Protein AF-A0A7C6WMA6-F1 (afdb_monomer_lite)

Structure (mmCIF, N/CA/C/O backbone):
data_AF-A0A7C6WMA6-F1
#
_entry.id   AF-A0A7C6WMA6-F1
#
loop_
_atom_site.group_PDB
_atom_site.id
_atom_site.type_symbol
_atom_site.label_atom_id
_atom_site.label_alt_id
_atom_site.label_comp_id
_atom_site.label_asym_id
_atom_site.label_entity_id
_atom_site.label_seq_id
_atom_site.pdbx_PDB_ins_code
_atom_site.Cartn_x
_atom_site.Cartn_y
_atom_site.Cartn_z
_atom_site.occupancy
_atom_site.B_iso_or_equiv
_atom_site.auth_seq_id
_atom_site.auth_comp_id
_atom_site.auth_asym_id
_atom_site.auth_atom_id
_atom_site.pdbx_PDB_model_num
ATOM 1 N N . MET A 1 1 ? 10.104 -8.420 -14.460 1.00 57.03 1 MET A N 1
ATOM 2 C CA . MET A 1 1 ? 8.738 -7.950 -14.134 1.00 57.03 1 MET A CA 1
ATOM 3 C C . MET A 1 1 ? 8.518 -6.632 -14.857 1.00 57.03 1 MET A C 1
ATOM 5 O O . MET A 1 1 ? 9.327 -5.735 -14.662 1.00 57.03 1 MET A O 1
ATOM 9 N N . SER A 1 2 ? 7.503 -6.522 -15.716 1.00 76.00 2 SER A N 1
ATOM 10 C CA . SER A 1 2 ? 7.237 -5.287 -16.475 1.00 76.00 2 SER A CA 1
ATOM 11 C C . SER A 1 2 ? 6.707 -4.174 -15.566 1.00 76.00 2 SER A C 1
ATOM 13 O O . SER A 1 2 ? 5.905 -4.442 -14.669 1.00 76.00 2 SER A O 1
ATOM 15 N N . LYS A 1 3 ? 7.137 -2.927 -15.807 1.00 76.25 3 LYS A N 1
ATOM 16 C CA . LYS A 1 3 ? 6.766 -1.734 -15.018 1.00 76.25 3 LYS A CA 1
ATOM 17 C C . LYS A 1 3 ? 5.238 -1.563 -14.906 1.00 76.25 3 LYS A C 1
ATOM 19 O O . LYS A 1 3 ? 4.742 -1.261 -13.826 1.00 76.25 3 LYS A O 1
ATOM 24 N N . GLU A 1 4 ? 4.488 -1.874 -15.966 1.00 81.06 4 GLU A N 1
ATOM 25 C CA . GLU A 1 4 ? 3.012 -1.850 -15.995 1.00 81.06 4 GLU A CA 1
ATOM 26 C C . GLU A 1 4 ? 2.348 -2.729 -14.931 1.00 81.06 4 GLU A C 1
ATOM 28 O O . GLU A 1 4 ? 1.437 -2.280 -14.238 1.00 81.06 4 GLU A O 1
ATOM 33 N N . LEU A 1 5 ? 2.826 -3.962 -14.737 1.00 82.88 5 LEU A N 1
ATOM 34 C CA . LEU A 1 5 ? 2.263 -4.858 -13.721 1.00 82.88 5 LEU A CA 1
ATOM 35 C C . LEU A 1 5 ? 2.464 -4.298 -12.309 1.00 82.88 5 LEU A C 1
ATOM 37 O O . LEU A 1 5 ? 1.632 -4.505 -11.425 1.00 82.88 5 LEU A O 1
ATOM 41 N N . MET A 1 6 ? 3.559 -3.567 -12.104 1.00 84.38 6 MET A N 1
ATOM 42 C CA . MET A 1 6 ? 3.885 -2.946 -10.828 1.00 84.38 6 MET A CA 1
ATOM 43 C C . MET A 1 6 ? 2.984 -1.739 -10.551 1.00 84.38 6 MET A C 1
ATOM 45 O O . MET A 1 6 ? 2.470 -1.626 -9.439 1.00 84.38 6 MET A O 1
ATOM 49 N N . TYR A 1 7 ? 2.700 -0.915 -11.566 1.00 85.62 7 TYR A N 1
ATOM 50 C CA . TYR A 1 7 ? 1.698 0.151 -11.468 1.00 85.62 7 TYR A CA 1
ATOM 51 C C . TYR A 1 7 ? 0.307 -0.403 -11.144 1.00 85.62 7 TYR A C 1
ATOM 53 O O . TYR A 1 7 ? -0.316 0.052 -10.188 1.00 85.62 7 TYR A O 1
ATOM 61 N N . VAL A 1 8 ? -0.147 -1.448 -11.848 1.00 89.25 8 VAL A N 1
ATOM 62 C CA . VAL A 1 8 ? -1.442 -2.100 -11.567 1.00 89.25 8 VAL A CA 1
ATOM 63 C C . VAL A 1 8 ? -1.509 -2.616 -10.125 1.00 89.25 8 VAL A C 1
ATOM 65 O O . VAL A 1 8 ? -2.544 -2.502 -9.464 1.00 89.25 8 VAL A O 1
ATOM 68 N N . LEU A 1 9 ? -0.410 -3.175 -9.612 1.00 88.56 9 LEU A N 1
ATOM 69 C CA . LEU A 1 9 ? -0.333 -3.668 -8.239 1.00 88.56 9 LEU A CA 1
ATOM 70 C C . LEU A 1 9 ? -0.409 -2.525 -7.221 1.00 88.56 9 LEU A C 1
ATOM 72 O O . LEU A 1 9 ? -1.174 -2.622 -6.261 1.00 88.56 9 LEU A O 1
ATOM 76 N N . ILE A 1 10 ? 0.332 -1.438 -7.445 1.00 89.44 10 ILE A N 1
ATOM 77 C CA . ILE A 1 10 ? 0.306 -0.239 -6.599 1.00 89.44 10 ILE A CA 1
ATOM 78 C C . ILE A 1 10 ? -1.109 0.354 -6.560 1.00 89.44 10 ILE A C 1
ATOM 80 O O . ILE A 1 10 ? -1.645 0.577 -5.475 1.00 89.44 10 ILE A O 1
ATOM 84 N N . THR A 1 11 ? -1.764 0.518 -7.712 1.00 91.25 11 THR A N 1
ATOM 85 C CA . THR A 1 11 ? -3.144 1.025 -7.788 1.00 91.25 11 THR A CA 1
ATOM 86 C C . THR A 1 11 ? -4.120 0.142 -7.010 1.00 91.25 11 THR A C 1
ATOM 88 O O . THR A 1 11 ? -4.923 0.649 -6.229 1.00 91.25 11 THR A O 1
ATOM 91 N N . LYS A 1 12 ? -4.027 -1.189 -7.147 1.00 93.38 12 LYS A N 1
ATOM 92 C CA . LYS A 1 12 ? -4.868 -2.125 -6.377 1.00 93.38 12 LYS A CA 1
ATOM 93 C C . LYS A 1 12 ? -4.647 -2.006 -4.870 1.00 93.38 12 LYS A C 1
ATOM 95 O O . LYS A 1 12 ? -5.601 -2.125 -4.105 1.00 93.38 12 LYS A O 1
ATOM 100 N N . MET A 1 13 ? -3.409 -1.783 -4.438 1.00 92.44 13 MET A N 1
ATOM 101 C CA . MET A 1 13 ? -3.099 -1.582 -3.024 1.00 92.44 13 MET A CA 1
ATOM 102 C C . MET A 1 13 ? -3.669 -0.254 -2.505 1.00 92.44 13 MET A C 1
ATOM 104 O O . MET A 1 13 ? -4.220 -0.237 -1.410 1.00 92.44 13 MET A O 1
ATOM 108 N N . HIS A 1 14 ? -3.618 0.833 -3.285 1.00 92.69 14 HIS A N 1
ATOM 109 C CA . HIS A 1 14 ? -4.252 2.103 -2.904 1.00 92.69 14 HIS A CA 1
ATOM 110 C C . HIS A 1 14 ? -5.771 1.976 -2.748 1.00 92.69 14 HIS A C 1
ATOM 112 O O . HIS A 1 14 ? -6.315 2.428 -1.744 1.00 92.69 14 HIS A O 1
ATOM 118 N N . LEU A 1 15 ? -6.448 1.307 -3.689 1.00 93.56 15 LEU A N 1
ATOM 119 C CA . LEU A 1 15 ? -7.891 1.058 -3.594 1.00 93.56 15 LEU A CA 1
ATOM 120 C C . LEU A 1 15 ? -8.250 0.271 -2.327 1.00 93.56 15 LEU A C 1
ATOM 122 O O . LEU A 1 15 ? -9.194 0.619 -1.625 1.00 93.56 15 LEU A O 1
ATOM 126 N N . ARG A 1 16 ? -7.459 -0.756 -1.995 1.00 92.94 16 ARG A N 1
ATOM 127 C CA . ARG A 1 16 ? -7.647 -1.542 -0.768 1.00 92.94 16 ARG A CA 1
ATOM 128 C C . ARG A 1 16 ? -7.393 -0.736 0.501 1.00 92.94 16 ARG A C 1
ATOM 130 O O . ARG A 1 16 ? -8.109 -0.932 1.474 1.00 92.94 16 ARG A O 1
ATOM 137 N N . LEU A 1 17 ? -6.401 0.156 0.501 1.00 90.94 17 LEU A N 1
ATOM 138 C CA . LEU A 1 17 ? -6.163 1.048 1.634 1.00 90.94 17 LEU A CA 1
ATOM 139 C C . LEU A 1 17 ? -7.353 1.995 1.836 1.00 90.94 17 LEU A C 1
ATOM 141 O O . LEU A 1 17 ? -7.773 2.178 2.970 1.00 90.94 17 LEU A O 1
ATOM 145 N N . ASN A 1 18 ? -7.939 2.528 0.759 1.00 89.81 18 ASN A N 1
ATOM 146 C CA . ASN A 1 18 ? -9.128 3.377 0.855 1.00 89.81 18 ASN A CA 1
ATOM 147 C C . ASN A 1 18 ? -10.320 2.623 1.456 1.00 89.81 18 ASN A C 1
ATOM 149 O O . ASN A 1 18 ? -10.919 3.091 2.415 1.00 89.81 18 ASN A O 1
ATOM 153 N N . GLN A 1 19 ? -10.584 1.408 0.967 1.00 93.56 19 GLN A N 1
ATOM 154 C CA . GLN A 1 19 ? -11.631 0.546 1.521 1.00 93.56 19 GLN A CA 1
ATOM 155 C C . GLN A 1 19 ? -11.394 0.226 3.000 1.00 93.56 19 GLN A C 1
ATOM 157 O O . GLN A 1 19 ? -12.336 0.211 3.786 1.00 93.56 19 GLN A O 1
ATOM 162 N N . LEU A 1 20 ? -10.139 -0.015 3.390 1.00 91.69 20 LEU A N 1
ATOM 163 C CA . LEU A 1 20 ? -9.777 -0.274 4.781 1.00 91.69 20 LEU A CA 1
ATOM 164 C C . LEU A 1 20 ? -10.019 0.960 5.662 1.00 91.69 20 LEU A C 1
ATOM 166 O O . LEU A 1 20 ? -10.541 0.825 6.761 1.00 91.69 20 LEU A O 1
ATOM 170 N N . ILE A 1 21 ? -9.699 2.159 5.170 1.00 90.56 21 ILE A N 1
ATOM 171 C CA . ILE A 1 21 ? -9.982 3.425 5.859 1.00 90.56 21 ILE A CA 1
ATOM 172 C C . ILE A 1 21 ? -11.496 3.615 6.026 1.00 90.56 21 ILE A C 1
ATOM 174 O O . ILE A 1 21 ? -11.953 3.924 7.124 1.00 90.56 21 ILE A O 1
ATOM 178 N N . GLU A 1 22 ? -12.284 3.372 4.976 1.00 92.12 22 GLU A N 1
ATOM 179 C CA . GLU A 1 22 ? -13.752 3.456 5.023 1.00 92.12 22 GLU A CA 1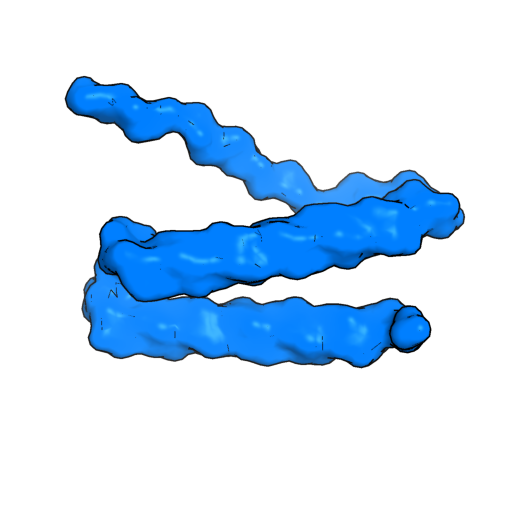
ATOM 180 C C . GLU A 1 22 ? -14.345 2.465 6.040 1.00 92.12 22 GLU A C 1
ATOM 182 O O . GLU A 1 22 ? -15.185 2.835 6.857 1.00 92.12 22 GLU A O 1
ATOM 187 N N . GLN A 1 23 ? -13.851 1.222 6.066 1.00 93.19 23 GLN A N 1
ATOM 188 C CA . GLN A 1 23 ? -14.269 0.198 7.034 1.00 93.19 23 GLN A CA 1
ATOM 189 C C . GLN A 1 23 ? -13.915 0.550 8.484 1.00 93.19 23 GLN A C 1
ATOM 191 O O . GLN A 1 23 ? -14.581 0.092 9.412 1.00 93.19 23 GLN A O 1
ATOM 196 N N . LYS A 1 24 ? -12.874 1.358 8.687 1.00 89.56 24 LYS A N 1
ATOM 197 C CA . LYS A 1 24 ? -12.414 1.813 10.002 1.00 89.56 24 LYS A CA 1
ATOM 198 C C . LYS A 1 24 ? -12.979 3.179 10.395 1.00 89.56 24 LYS A C 1
ATOM 200 O O . LYS A 1 24 ? -12.449 3.805 11.301 1.00 89.56 24 LYS A O 1
ATOM 205 N N . ASN A 1 25 ? -14.066 3.635 9.761 1.00 90.56 25 ASN A N 1
ATOM 206 C CA . ASN A 1 25 ? -14.683 4.947 10.014 1.00 90.56 25 ASN A CA 1
ATOM 207 C C . ASN A 1 25 ? -13.706 6.116 9.834 1.00 90.56 25 ASN A C 1
ATOM 209 O O . ASN A 1 25 ? -13.743 7.092 10.579 1.00 90.56 25 ASN A O 1
ATOM 213 N N . TYR A 1 26 ? -12.824 6.014 8.841 1.00 87.69 26 TYR A N 1
ATOM 214 C CA . TYR A 1 26 ? -11.781 6.998 8.567 1.00 87.69 26 TYR A CA 1
ATOM 215 C C . TYR A 1 26 ? -10.762 7.172 9.703 1.00 87.69 26 TYR A C 1
ATOM 217 O O . TYR A 1 26 ? -10.037 8.168 9.735 1.00 87.69 26 TYR A O 1
ATOM 225 N N . ASP A 1 27 ? -10.653 6.190 10.603 1.00 86.75 27 ASP A N 1
ATOM 226 C CA . ASP A 1 27 ? -9.603 6.157 11.612 1.00 86.75 27 ASP A CA 1
ATOM 227 C C . ASP A 1 27 ? -8.256 5.803 10.961 1.00 86.75 27 ASP A C 1
ATOM 229 O O . ASP A 1 27 ? -7.919 4.647 10.700 1.00 86.75 27 ASP A O 1
ATOM 233 N N . LEU A 1 28 ? -7.479 6.844 10.667 1.00 84.06 28 LEU A N 1
ATOM 234 C CA . LEU A 1 28 ? -6.141 6.734 10.085 1.00 84.06 28 LEU A CA 1
ATOM 235 C C . LEU A 1 28 ? -5.085 6.240 11.087 1.00 84.06 28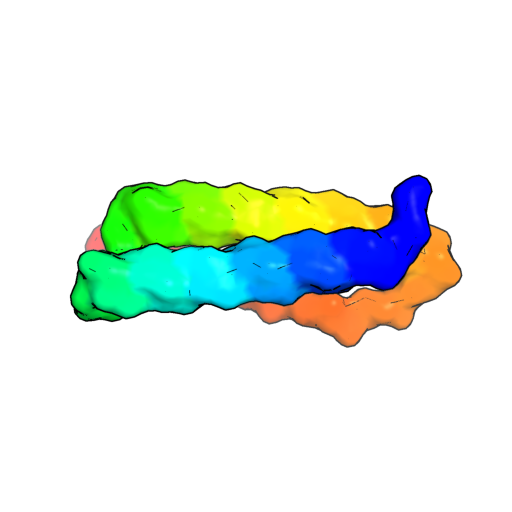 LEU A C 1
ATOM 237 O O . LEU A 1 28 ? -3.978 5.887 10.674 1.00 84.06 28 LEU A O 1
ATOM 241 N N . LEU A 1 29 ? -5.403 6.251 12.384 1.00 87.75 29 LEU A N 1
ATOM 242 C CA . LEU A 1 29 ? -4.537 5.787 13.466 1.00 87.75 29 LEU A CA 1
ATOM 243 C C . LEU A 1 29 ? -4.821 4.327 13.838 1.00 87.75 29 LEU A C 1
ATOM 245 O O . LEU A 1 29 ? -4.074 3.742 14.627 1.00 87.75 29 LEU A O 1
ATOM 249 N N . ASP A 1 30 ? -5.846 3.718 13.237 1.00 90.50 30 ASP A N 1
ATOM 250 C CA . ASP A 1 30 ? -6.117 2.296 13.365 1.00 90.50 30 ASP A CA 1
ATOM 251 C C . ASP A 1 30 ? -4.884 1.482 12.951 1.00 90.50 30 ASP A C 1
ATOM 253 O O . ASP A 1 30 ? -4.216 1.717 11.935 1.00 90.50 30 ASP A O 1
ATOM 257 N N . LYS A 1 31 ? -4.570 0.488 13.779 1.00 91.19 31 LYS A N 1
ATOM 258 C CA . LYS A 1 31 ? -3.369 -0.333 13.637 1.00 91.19 31 LYS A CA 1
ATOM 259 C C . LYS A 1 31 ? -3.333 -1.074 12.300 1.00 91.19 31 LYS A C 1
ATOM 261 O O . LYS A 1 31 ? -2.247 -1.274 11.753 1.00 91.19 31 LYS A O 1
ATOM 266 N N . GLU A 1 32 ? -4.482 -1.486 11.770 1.00 89.38 32 GLU A N 1
ATOM 267 C CA . GLU A 1 32 ? -4.560 -2.182 10.488 1.00 89.38 32 GLU A CA 1
ATOM 268 C C . GLU A 1 32 ? -4.338 -1.217 9.326 1.00 89.38 32 GLU A C 1
ATOM 270 O O . GLU A 1 32 ? -3.561 -1.537 8.422 1.00 89.38 32 GLU A O 1
ATOM 275 N N . VAL A 1 33 ? -4.930 -0.019 9.382 1.00 89.38 33 VAL A N 1
ATOM 276 C CA . VAL A 1 33 ? -4.713 1.048 8.389 1.00 89.38 33 VAL A CA 1
ATOM 277 C C . VAL A 1 33 ? -3.241 1.455 8.351 1.00 89.38 33 VAL A C 1
ATOM 279 O O . VAL A 1 33 ? -2.631 1.472 7.278 1.00 89.38 33 VAL A O 1
ATOM 282 N N . LEU A 1 34 ? -2.631 1.693 9.516 1.00 91.62 34 LEU A N 1
ATOM 283 C CA . LEU A 1 34 ? -1.213 2.035 9.636 1.00 91.62 34 LEU A CA 1
ATOM 284 C C . LEU A 1 34 ? -0.309 0.924 9.100 1.00 91.62 34 LEU A C 1
ATOM 286 O O . LEU A 1 34 ? 0.600 1.185 8.309 1.00 91.62 34 LEU A O 1
ATOM 290 N N . HIS A 1 35 ? -0.555 -0.325 9.497 1.00 93.69 35 HIS A N 1
ATOM 291 C CA . HIS A 1 35 ? 0.252 -1.456 9.049 1.00 93.69 35 HIS A CA 1
ATOM 292 C C . HIS A 1 35 ? 0.133 -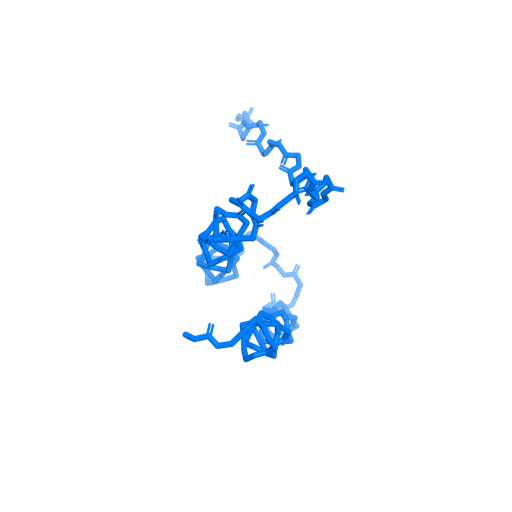1.674 7.533 1.00 93.69 35 HIS A C 1
ATOM 294 O O . HIS A 1 35 ? 1.130 -1.945 6.855 1.00 93.69 35 HIS A O 1
ATOM 300 N N . TYR A 1 36 ? -1.070 -1.514 6.975 1.00 93.19 36 TYR A N 1
ATOM 301 C CA . TYR A 1 36 ? -1.297 -1.626 5.538 1.00 93.19 36 TYR A CA 1
ATOM 302 C C . TYR A 1 36 ? -0.638 -0.479 4.762 1.00 93.19 36 TYR A C 1
ATOM 304 O O . TYR A 1 36 ? 0.028 -0.724 3.753 1.00 93.19 36 TYR A O 1
ATOM 312 N N . SER A 1 37 ? -0.746 0.751 5.267 1.00 89.75 37 SER A N 1
ATOM 313 C CA . SER A 1 37 ? -0.084 1.937 4.716 1.00 89.75 37 SER A CA 1
ATOM 314 C C . SER A 1 37 ? 1.440 1.768 4.679 1.00 89.75 37 SER A C 1
ATOM 316 O O . SER A 1 37 ? 2.054 1.896 3.620 1.00 89.75 37 SER A O 1
ATOM 318 N N . GLN A 1 38 ? 2.058 1.330 5.782 1.00 92.50 38 GLN A N 1
ATOM 319 C CA . GLN A 1 38 ? 3.500 1.040 5.834 1.00 92.50 38 GLN A CA 1
ATOM 320 C C . GLN A 1 38 ? 3.922 -0.054 4.848 1.00 92.50 38 GLN A C 1
ATOM 322 O O . GLN A 1 38 ? 5.030 -0.042 4.305 1.00 92.50 38 GLN A O 1
ATOM 327 N N . ARG A 1 39 ? 3.057 -1.047 4.629 1.00 92.12 39 ARG A N 1
ATOM 328 C CA . ARG A 1 39 ? 3.317 -2.114 3.665 1.00 92.12 39 ARG A CA 1
ATOM 329 C C . ARG A 1 39 ? 3.275 -1.586 2.230 1.00 92.12 39 ARG A C 1
ATOM 331 O O . ARG A 1 39 ? 4.124 -1.989 1.436 1.00 92.12 39 ARG A O 1
ATOM 338 N N . LEU A 1 40 ? 2.340 -0.693 1.911 1.00 91.25 40 LEU A N 1
ATOM 339 C CA . LEU A 1 40 ? 2.277 -0.017 0.615 1.00 91.25 40 LEU A CA 1
ATOM 340 C C . LEU A 1 40 ? 3.504 0.876 0.390 1.00 91.25 40 LEU A C 1
ATOM 342 O O . LEU A 1 40 ? 4.141 0.783 -0.657 1.00 91.25 40 LEU A O 1
ATOM 346 N N . ASP A 1 41 ? 3.912 1.633 1.406 1.00 89.44 41 ASP A N 1
ATOM 347 C CA . ASP A 1 41 ? 5.096 2.494 1.359 1.00 89.44 41 ASP A CA 1
ATOM 348 C C . ASP A 1 41 ? 6.390 1.710 1.060 1.00 89.44 41 ASP A C 1
ATOM 350 O O . ASP A 1 41 ? 7.188 2.085 0.199 1.00 89.44 41 ASP A O 1
ATOM 354 N N . LYS A 1 42 ? 6.560 0.524 1.661 1.00 89.88 42 LYS A N 1
ATOM 355 C CA . LYS A 1 42 ? 7.690 -0.375 1.352 1.00 89.88 42 LYS A CA 1
ATOM 356 C C . LYS A 1 42 ? 7.691 -0.850 -0.102 1.00 89.88 42 LYS A C 1
ATOM 358 O O . LYS A 1 42 ? 8.764 -1.022 -0.685 1.00 89.88 42 LYS A O 1
ATOM 363 N N . VAL A 1 43 ? 6.516 -1.106 -0.680 1.00 87.56 4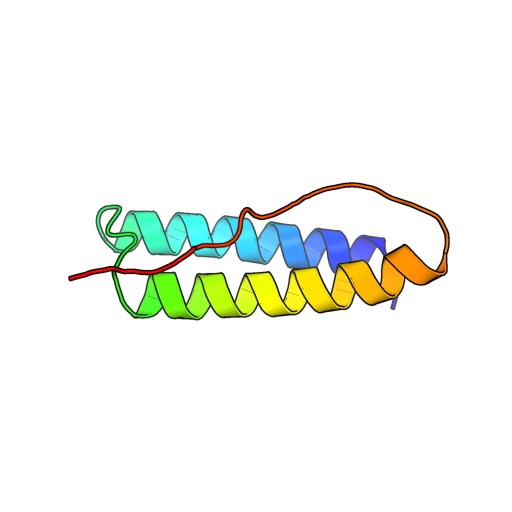3 VAL A N 1
ATOM 364 C CA . VAL A 1 43 ? 6.383 -1.510 -2.089 1.00 87.56 43 VAL A CA 1
ATOM 365 C C . VAL A 1 43 ? 6.741 -0.341 -3.004 1.00 87.56 43 VAL A C 1
ATOM 367 O O . VAL A 1 43 ? 7.528 -0.531 -3.930 1.00 87.56 43 VAL A O 1
ATOM 370 N N . LEU A 1 44 ? 6.256 0.863 -2.694 1.00 87.19 44 LEU A N 1
ATOM 371 C CA . LEU A 1 44 ? 6.593 2.096 -3.410 1.00 87.19 44 LEU A CA 1
ATOM 372 C C . LEU A 1 44 ? 8.090 2.403 -3.339 1.00 87.19 44 LEU A C 1
ATOM 374 O O . LEU A 1 44 ? 8.713 2.657 -4.362 1.00 87.19 44 LEU A O 1
ATOM 378 N N . SER A 1 45 ? 8.701 2.276 -2.162 1.00 86.94 45 SER A N 1
ATOM 379 C CA . SER A 1 45 ? 10.143 2.458 -1.967 1.00 86.94 45 SER A CA 1
ATOM 380 C C . SER A 1 45 ? 10.975 1.484 -2.808 1.00 86.94 45 SER A C 1
ATOM 382 O O . SER A 1 45 ? 11.996 1.860 -3.384 1.00 86.94 45 SER A O 1
ATOM 384 N N . ARG A 1 46 ? 10.551 0.217 -2.907 1.00 85.25 46 ARG A N 1
ATOM 385 C CA . ARG A 1 46 ? 11.211 -0.778 -3.770 1.00 85.25 46 ARG A CA 1
ATOM 386 C C . ARG A 1 46 ? 11.004 -0.458 -5.244 1.00 85.25 46 ARG A C 1
ATOM 388 O O . ARG A 1 46 ? 11.951 -0.565 -6.013 1.00 85.25 46 ARG A O 1
ATOM 395 N N . PHE A 1 47 ? 9.800 -0.041 -5.626 1.00 84.00 47 PHE A N 1
ATOM 396 C CA . PHE A 1 47 ? 9.503 0.367 -6.993 1.00 84.00 47 PHE A CA 1
ATOM 397 C C . PHE A 1 47 ? 10.330 1.581 -7.415 1.00 84.00 47 PHE A C 1
ATOM 399 O O . PHE A 1 47 ? 10.957 1.548 -8.466 1.00 84.00 47 PHE A O 1
ATOM 406 N N . ASN A 1 48 ? 10.426 2.596 -6.558 1.00 82.69 48 ASN A N 1
ATOM 407 C CA . ASN A 1 48 ? 11.222 3.786 -6.814 1.00 82.69 48 ASN A CA 1
ATOM 408 C C . ASN A 1 48 ? 12.708 3.454 -7.003 1.00 82.69 48 ASN A C 1
ATOM 410 O O . ASN A 1 48 ? 13.355 4.019 -7.870 1.00 82.69 48 ASN A O 1
ATOM 414 N N . LYS A 1 49 ? 13.255 2.481 -6.260 1.00 81.62 49 LYS A N 1
ATOM 415 C CA . LYS A 1 49 ? 14.631 1.998 -6.487 1.00 81.62 49 LYS A CA 1
ATOM 416 C C . LYS A 1 49 ? 14.804 1.307 -7.840 1.00 81.62 49 LYS A C 1
ATOM 418 O O . LYS A 1 49 ? 15.841 1.472 -8.470 1.00 81.62 49 LYS A O 1
ATOM 423 N N . VAL A 1 50 ? 13.804 0.539 -8.274 1.00 78.56 50 VAL A N 1
ATOM 424 C CA . VAL A 1 50 ? 13.817 -0.162 -9.568 1.00 78.56 50 VAL A CA 1
ATOM 425 C C . VAL A 1 50 ? 13.660 0.822 -10.732 1.00 78.56 50 VAL A C 1
ATOM 427 O O . VAL A 1 50 ? 14.310 0.659 -11.755 1.00 78.56 50 VAL A O 1
ATOM 430 N N . VAL A 1 51 ? 12.830 1.857 -10.582 1.00 73.94 51 VAL A N 1
ATOM 431 C CA . VAL A 1 51 ? 12.608 2.888 -11.612 1.00 73.94 51 VAL A CA 1
ATOM 432 C C . VAL A 1 51 ? 13.721 3.939 -11.622 1.00 73.94 51 VAL A C 1
ATOM 434 O O . VAL A 1 51 ? 14.137 4.384 -12.687 1.00 73.94 51 VAL A O 1
ATOM 437 N N . GLY A 1 52 ? 14.248 4.304 -10.454 1.00 64.94 52 GLY A N 1
ATOM 438 C CA . GLY A 1 52 ? 15.299 5.309 -10.292 1.00 64.94 52 GLY A CA 1
ATOM 439 C C . GLY A 1 52 ? 16.664 4.900 -10.853 1.00 64.94 52 GLY A C 1
ATOM 440 O O . GLY A 1 52 ? 17.499 5.772 -11.068 1.00 64.94 52 GLY A O 1
ATOM 441 N N . GLN A 1 53 ? 16.892 3.611 -11.136 1.00 57.59 53 GLN A N 1
ATOM 442 C CA . GLN A 1 53 ? 18.070 3.157 -11.888 1.00 57.59 53 GLN A CA 1
ATOM 443 C C . GLN A 1 53 ? 18.001 3.487 -13.388 1.00 57.59 53 GLN A C 1
ATOM 445 O O . GLN A 1 53 ? 19.046 3.521 -14.028 1.00 57.59 53 GLN A O 1
ATOM 450 N N . ASP A 1 54 ? 16.815 3.752 -13.948 1.00 56.19 54 ASP A N 1
ATOM 451 C CA . ASP A 1 54 ? 16.651 3.980 -15.389 1.00 56.19 54 ASP A CA 1
ATOM 452 C C . ASP A 1 54 ? 16.752 5.453 -15.795 1.00 56.19 54 ASP A C 1
ATOM 454 O O . ASP A 1 54 ? 17.270 5.724 -16.868 1.00 56.19 54 ASP A O 1
ATOM 458 N N . SER A 1 55 ? 16.267 6.406 -14.990 1.00 48.00 55 SER A N 1
ATOM 459 C CA . SER A 1 55 ? 16.438 7.861 -15.179 1.00 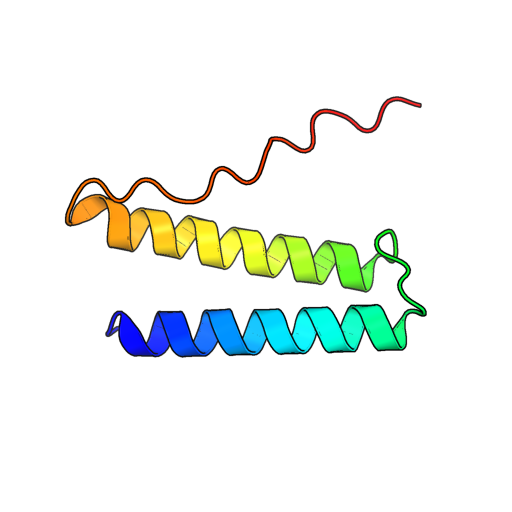48.00 55 SER A CA 1
ATOM 460 C C . SER A 1 55 ? 15.646 8.618 -14.114 1.00 48.00 55 SER A C 1
ATOM 462 O O . SER A 1 55 ? 14.437 8.450 -14.027 1.00 48.00 55 SER A O 1
ATOM 464 N N . ASN A 1 56 ? 16.331 9.453 -13.330 1.00 49.16 56 ASN A N 1
ATOM 465 C CA . ASN A 1 56 ? 15.893 10.739 -12.757 1.00 49.16 56 ASN A CA 1
ATOM 466 C C . ASN A 1 56 ? 14.370 11.061 -12.797 1.00 49.16 56 ASN A C 1
ATOM 468 O O . ASN A 1 56 ? 13.951 12.016 -13.449 1.00 49.16 56 ASN A O 1
ATOM 472 N N . PHE A 1 57 ? 13.527 10.283 -12.105 1.00 44.41 57 PHE A N 1
ATOM 473 C CA . PHE A 1 57 ? 12.097 10.578 -11.959 1.00 44.41 57 PHE A CA 1
ATOM 474 C C . PHE A 1 57 ? 11.822 11.060 -10.534 1.00 44.41 57 PHE A C 1
ATOM 476 O O . PHE A 1 57 ? 11.614 10.280 -9.607 1.00 44.41 57 PHE A O 1
ATOM 483 N N . ASN A 1 58 ? 11.855 12.380 -10.360 1.00 51.25 58 ASN A N 1
ATOM 484 C CA . ASN A 1 58 ? 11.423 13.053 -9.141 1.00 51.25 58 ASN A CA 1
ATOM 485 C C . ASN A 1 58 ? 9.891 13.000 -9.021 1.00 51.25 58 ASN A C 1
ATOM 487 O O . ASN A 1 58 ? 9.193 13.821 -9.611 1.00 51.25 58 ASN A O 1
ATOM 491 N N . SER A 1 59 ? 9.358 12.049 -8.251 1.00 45.59 59 SER A N 1
ATOM 492 C CA . SER A 1 59 ? 8.068 12.151 -7.538 1.00 45.59 59 SER A CA 1
ATOM 493 C C . SER A 1 59 ? 7.777 10.824 -6.831 1.00 45.59 59 SER A C 1
ATOM 495 O O . SER A 1 59 ? 7.866 9.778 -7.453 1.00 45.59 59 SER A O 1
ATOM 497 N N . CYS A 1 60 ? 7.423 10.743 -5.553 1.00 45.34 60 CYS A N 1
ATOM 498 C CA . CYS A 1 60 ? 6.900 11.749 -4.646 1.00 45.34 60 CYS A CA 1
ATOM 499 C C . CYS A 1 60 ? 7.670 11.690 -3.326 1.00 45.34 60 CYS A C 1
ATOM 501 O O . CYS A 1 60 ? 7.820 10.623 -2.728 1.00 45.34 60 CYS A O 1
ATOM 503 N N . GLU A 1 61 ? 8.100 12.852 -2.842 1.00 42.53 61 GLU A N 1
ATOM 504 C CA . GLU A 1 61 ? 8.452 13.020 -1.442 1.00 42.53 61 GLU A CA 1
ATOM 505 C C . GLU A 1 61 ? 7.184 12.848 -0.599 1.00 42.53 61 GLU A C 1
ATOM 507 O O . GLU A 1 61 ? 6.421 13.785 -0.357 1.00 42.53 61 GLU A O 1
ATOM 512 N N . GLY A 1 62 ? 6.952 11.617 -0.145 1.00 43.34 62 GLY A N 1
ATOM 513 C CA . GLY A 1 62 ? 6.208 11.370 1.077 1.00 43.34 62 GLY A CA 1
ATOM 514 C C . GLY A 1 62 ? 6.994 12.025 2.199 1.00 43.34 62 GLY A C 1
ATOM 515 O O . GLY A 1 62 ? 7.962 11.456 2.703 1.00 43.34 62 GLY A O 1
ATOM 516 N N . LYS A 1 63 ? 6.627 13.274 2.504 1.00 40.41 63 LYS A N 1
ATOM 517 C CA . LYS A 1 63 ? 7.100 14.041 3.653 1.00 40.41 63 LYS A CA 1
ATOM 518 C C . LYS A 1 63 ? 7.318 13.088 4.816 1.00 40.41 63 LYS A C 1
ATOM 520 O O . LYS A 1 63 ? 6.409 12.355 5.201 1.00 40.41 63 LYS A O 1
ATOM 525 N N . LYS A 1 64 ? 8.534 13.126 5.359 1.00 40.94 64 LYS A N 1
ATOM 526 C CA . LYS A 1 64 ? 8.874 12.582 6.668 1.00 40.94 64 LYS A CA 1
ATOM 527 C C . LYS A 1 64 ? 7.656 12.767 7.581 1.00 40.94 64 LYS A C 1
ATOM 529 O O . LYS A 1 64 ? 7.305 13.905 7.887 1.00 40.94 64 LYS A O 1
ATOM 534 N N . PHE A 1 65 ? 7.034 11.678 8.030 1.00 41.28 65 PHE A N 1
ATOM 535 C CA . PHE A 1 65 ? 6.290 11.698 9.285 1.00 41.28 65 PHE A CA 1
ATOM 536 C C . PHE A 1 65 ? 7.341 11.933 10.373 1.00 41.28 65 PHE A C 1
ATOM 538 O O . PHE A 1 65 ? 7.811 11.015 11.042 1.00 41.28 65 PHE A O 1
ATOM 545 N N . THR A 1 66 ? 7.831 13.170 10.468 1.00 42.03 66 THR A N 1
ATOM 546 C CA . THR A 1 66 ? 8.634 13.598 11.594 1.00 42.03 66 THR A CA 1
ATOM 547 C C . THR A 1 66 ? 7.717 13.547 12.796 1.00 42.03 66 THR A C 1
ATOM 549 O O . THR A 1 66 ? 6.874 14.417 12.970 1.00 42.03 66 THR A O 1
ATOM 552 N N . LYS A 1 67 ? 7.960 12.519 13.609 1.00 44.44 67 LYS A N 1
ATOM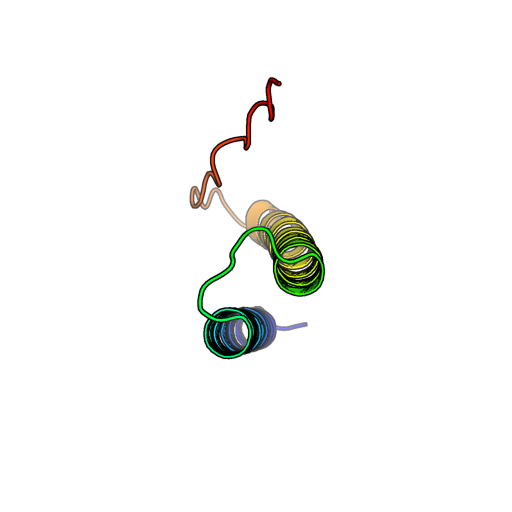 553 C CA . LYS A 1 67 ? 7.860 12.562 15.062 1.00 44.44 67 LYS A CA 1
ATOM 554 C C . LYS A 1 67 ? 6.436 12.808 15.570 1.00 44.44 67 LYS A C 1
ATOM 556 O O . LYS A 1 67 ? 6.028 13.942 15.785 1.00 44.44 67 LYS A O 1
ATOM 561 N N . CYS A 1 68 ? 5.735 11.718 15.885 1.00 36.31 68 CYS A N 1
ATOM 562 C CA . CYS A 1 68 ? 4.809 11.743 17.014 1.00 36.31 68 CYS A CA 1
ATOM 563 C C . CYS A 1 68 ? 5.612 12.239 18.228 1.00 36.31 68 CYS A C 1
ATOM 565 O O . CYS A 1 68 ? 6.493 11.534 18.724 1.00 36.31 68 CYS A O 1
ATOM 567 N N . ALA A 1 69 ? 5.391 13.491 18.616 1.00 43.94 69 ALA A N 1
ATOM 568 C CA . ALA A 1 69 ? 5.781 14.019 19.909 1.00 43.94 69 ALA A CA 1
ATOM 569 C C . ALA A 1 69 ? 4.515 14.061 20.771 1.00 43.94 69 ALA A C 1
ATOM 571 O O . ALA A 1 69 ? 3.451 14.428 20.276 1.00 43.94 69 ALA A O 1
ATOM 572 N N . ILE A 1 70 ? 4.699 13.571 21.994 1.00 48.69 70 ILE A N 1
ATOM 573 C CA . ILE A 1 70 ? 3.746 13.375 23.092 1.00 48.69 70 ILE A CA 1
ATOM 574 C C . ILE A 1 70 ? 2.965 14.651 23.397 1.00 48.69 70 ILE A C 1
ATOM 576 O O . ILE A 1 70 ? 3.608 15.725 23.392 1.00 48.69 70 ILE A O 1
#

Secondary structure (DSSP, 8-state):
--HHHHHHHHHHHHHHHHHHHHHTTT-TT-HHHHHHHHHHHHHHHHHHHHHHTTS---------------

Foldseek 3Di:
DDLVVLVVVLVVLVVVLVVVCVVVVNPCVPPVSVVSVVVSVVSVVVSCVVVVVVDDDDDDPPDPPPDPDD

Sequence (70 aa):
MSKELMYVLITKMHLRLNQLIEQKNYDLLDKEVLHYSQRLDKVLSRFNKVVGQDSNFNSCEGKKFTKCAI

pLDDT: mean 76.47, std 19.34, range [36.31, 93.69]

Radius of gyration: 14.12 Å; chains: 1; bounding box: 33×22×40 Å